Protein AF-A0A537F2Y2-F1 (afdb_monomer_lite)

Radius of gyration: 19.53 Å; chains: 1; bounding box: 29×45×63 Å

pLDDT: mean 72.34, std 11.78, range [45.62, 87.88]

Secondary structure (DSSP, 8-state):
----SSSS------GGGG-HHHHHHHHHHHHHHHHHHHHT-SS-TTTS--HHHHHHS--S-S----HHHHHHHHH--SSHHHHHHHHHHHHHH--

Foldseek 3Di:
DDPDPPPPPPVPVVVVVVQPLVVVLVVLVVLLVVLCVVQVHSAFSQVRDDPVCVVLAVDPDPDPDDPNNVVSVVNDDRGPVRSVVVSVCSVVPSD

Sequence (95 aa):
MPENIQASVEKKSNPHLTSPTFVFSLILICVYVVIGFLVGDFISPLSTPSSVLQFLAQCDGPLPIYPWTLVTSIFLHASIIHIASNILFLLLLGT

Structure (mmCIF, N/CA/C/O backbone):
data_AF-A0A537F2Y2-F1
#
_entry.id   AF-A0A537F2Y2-F1
#
loop_
_atom_site.group_PDB
_atom_site.id
_atom_site.type_symbol
_atom_site.label_atom_id
_atom_site.label_alt_id
_atom_site.label_comp_id
_atom_site.label_asym_id
_atom_site.label_entity_id
_atom_site.label_seq_id
_atom_site.pdbx_PDB_ins_code
_atom_site.Cartn_x
_atom_site.Cartn_y
_atom_site.Cartn_z
_atom_site.occupancy
_atom_site.B_iso_or_equiv
_atom_site.auth_seq_id
_atom_site.auth_comp_id
_atom_site.auth_asym_id
_atom_site.auth_atom_id
_atom_site.pdbx_PDB_model_num
ATOM 1 N N . MET A 1 1 ? -10.388 -35.586 42.976 1.00 46.94 1 MET A N 1
ATOM 2 C CA . MET A 1 1 ? -11.2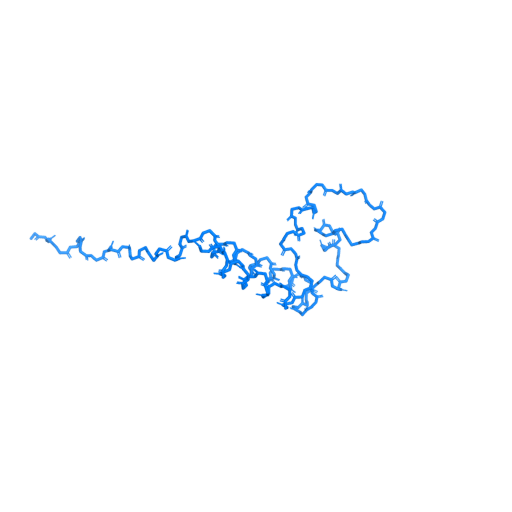11 -35.285 41.786 1.00 46.94 1 MET A CA 1
ATOM 3 C C . MET A 1 1 ? -10.969 -33.812 41.462 1.00 46.94 1 MET A C 1
ATOM 5 O O . MET A 1 1 ? -11.199 -33.012 42.357 1.00 46.94 1 MET A O 1
ATOM 9 N N . PRO A 1 2 ? -10.328 -33.447 40.336 1.00 45.62 2 PRO A N 1
ATOM 10 C CA . PRO A 1 2 ? -9.733 -32.120 40.179 1.00 45.62 2 PRO A CA 1
ATOM 11 C C . PRO A 1 2 ? -10.754 -31.116 39.632 1.00 45.62 2 PRO A C 1
ATOM 13 O O . PRO A 1 2 ? -10.993 -31.049 38.433 1.00 45.62 2 PRO A O 1
ATOM 16 N N . GLU A 1 3 ? -11.314 -30.298 40.515 1.00 53.34 3 GLU A N 1
ATOM 17 C CA . GLU A 1 3 ? -12.220 -29.185 40.183 1.00 53.34 3 GLU A CA 1
ATOM 18 C C . GLU A 1 3 ? -11.465 -27.876 39.853 1.00 53.34 3 GLU A C 1
ATOM 20 O O . GLU A 1 3 ? -12.029 -26.791 39.915 1.00 53.34 3 GLU A O 1
ATOM 25 N N . ASN A 1 4 ? -10.172 -27.943 39.502 1.00 53.41 4 ASN A N 1
ATOM 26 C CA . ASN A 1 4 ? -9.290 -26.763 39.439 1.00 53.41 4 ASN A CA 1
ATOM 27 C C . ASN A 1 4 ? -8.602 -26.522 38.075 1.00 53.41 4 ASN A C 1
ATOM 29 O O . ASN A 1 4 ? -7.565 -25.873 38.006 1.00 53.41 4 ASN A O 1
ATOM 33 N N . ILE A 1 5 ? -9.137 -27.041 36.965 1.00 51.38 5 ILE A N 1
ATOM 34 C CA . ILE A 1 5 ? -8.601 -26.738 35.615 1.00 51.38 5 ILE A CA 1
ATOM 35 C C . ILE A 1 5 ? -9.704 -26.217 34.686 1.00 51.38 5 ILE A C 1
ATOM 37 O O . ILE A 1 5 ? -9.755 -26.534 33.504 1.00 51.38 5 ILE A O 1
ATOM 41 N N . GLN A 1 6 ? -10.632 -25.420 35.216 1.00 48.06 6 GLN A N 1
ATOM 42 C CA . GLN A 1 6 ? -11.599 -24.687 34.385 1.00 48.06 6 GLN A CA 1
ATOM 43 C C . GLN A 1 6 ? -11.580 -23.170 34.615 1.00 48.06 6 GLN A C 1
ATOM 45 O O . GLN A 1 6 ? -12.304 -22.448 33.941 1.00 48.06 6 GLN A O 1
ATOM 50 N N . ALA A 1 7 ? -10.707 -22.666 35.496 1.00 46.59 7 ALA A N 1
ATOM 51 C CA . ALA A 1 7 ? -10.686 -21.258 35.901 1.00 46.59 7 ALA A CA 1
ATOM 52 C C . ALA A 1 7 ? -9.575 -20.394 35.263 1.00 46.59 7 ALA A C 1
ATOM 54 O O . ALA A 1 7 ? -9.446 -19.234 35.629 1.00 46.59 7 ALA A O 1
ATOM 55 N N . SER A 1 8 ? -8.753 -20.906 34.336 1.00 46.59 8 SER A N 1
ATOM 56 C CA . SER A 1 8 ? -7.593 -20.135 33.833 1.00 46.59 8 SER A CA 1
ATOM 57 C C . SER A 1 8 ? -7.347 -20.246 32.328 1.00 46.59 8 SER A C 1
ATOM 59 O O . SER A 1 8 ? -6.216 -20.280 31.855 1.00 46.59 8 SER A O 1
ATOM 61 N N . VAL A 1 9 ? -8.421 -20.285 31.544 1.00 51.06 9 VAL A N 1
ATOM 62 C CA . VAL A 1 9 ? -8.375 -19.747 30.178 1.00 51.06 9 VAL A CA 1
ATOM 63 C C . VAL A 1 9 ? -9.607 -18.874 29.997 1.00 51.06 9 VAL A C 1
ATOM 65 O O . VAL A 1 9 ? -10.407 -19.051 29.082 1.00 51.06 9 VAL A O 1
ATOM 68 N N . GLU A 1 10 ? -9.778 -17.899 30.890 1.00 46.12 10 GLU A N 1
ATOM 69 C CA . GLU A 1 10 ? -10.441 -16.675 30.469 1.00 46.12 10 GLU A CA 1
ATOM 70 C C . GLU A 1 10 ? -9.542 -16.111 29.367 1.00 46.12 10 GLU A C 1
ATOM 72 O O . GLU A 1 10 ? -8.506 -15.492 29.622 1.00 46.12 10 GLU A O 1
ATOM 77 N N . LYS A 1 11 ? -9.869 -16.430 28.109 1.00 53.59 11 LYS A N 1
ATOM 78 C CA . LYS A 1 11 ? -9.364 -15.683 26.965 1.00 53.59 11 LYS A CA 1
ATOM 79 C C . LYS A 1 11 ? -9.802 -14.258 27.259 1.00 53.59 11 LYS A C 1
ATOM 81 O O . LYS A 1 11 ? -10.949 -13.908 27.005 1.00 53.59 11 LYS A O 1
ATOM 86 N N . LYS A 1 12 ? -8.900 -13.462 27.831 1.00 47.50 12 LYS A N 1
ATOM 87 C CA . LYS A 1 12 ? -9.019 -12.015 27.920 1.00 47.50 12 LYS A CA 1
ATOM 88 C C . LYS A 1 12 ? -9.057 -11.524 26.479 1.00 47.50 12 LYS A C 1
ATOM 90 O O . LYS A 1 12 ? -8.034 -11.185 25.887 1.00 47.50 12 LYS A O 1
ATOM 95 N N . SER A 1 13 ? -10.227 -11.625 25.856 1.00 56.25 13 SER A N 1
ATOM 96 C CA . SER A 1 13 ? -10.494 -11.127 24.524 1.00 56.25 13 SER A CA 1
ATOM 97 C C . SER A 1 13 ? -10.493 -9.625 24.683 1.00 56.25 13 SER A C 1
ATOM 99 O O . SER A 1 13 ? -11.507 -9.031 25.032 1.00 56.25 13 SER A O 1
ATOM 101 N N . ASN A 1 14 ? -9.310 -9.027 24.556 1.00 56.47 14 ASN A N 1
ATOM 102 C CA . ASN A 1 14 ? -9.166 -7.585 24.584 1.00 56.47 14 ASN A CA 1
ATOM 103 C C . ASN A 1 14 ? -10.090 -7.048 23.478 1.00 56.47 14 ASN A C 1
ATOM 105 O O . ASN A 1 14 ? -9.821 -7.326 22.308 1.00 56.47 14 ASN A O 1
ATOM 109 N N . PRO A 1 15 ? -11.172 -6.317 23.799 1.00 56.66 15 PRO A N 1
ATOM 110 C CA . PRO A 1 15 ? -12.129 -5.864 22.788 1.00 56.66 15 PRO A CA 1
ATOM 111 C C . PRO A 1 15 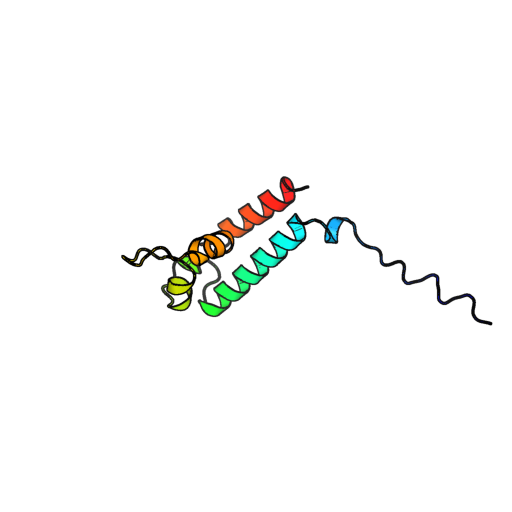? -11.446 -4.987 21.726 1.00 56.66 15 PRO A C 1
ATOM 113 O O . PRO A 1 15 ? -11.820 -5.023 20.558 1.00 56.66 15 PRO A O 1
ATOM 116 N N . HIS A 1 16 ? -10.343 -4.327 22.097 1.00 53.34 16 HIS A N 1
ATOM 117 C CA . HIS A 1 16 ? -9.462 -3.580 21.197 1.00 53.34 16 HIS A CA 1
ATOM 118 C C . HIS A 1 16 ? -8.738 -4.421 20.130 1.00 53.34 16 HIS A C 1
ATOM 120 O O . HIS A 1 16 ? -8.460 -3.903 19.053 1.00 53.34 16 HIS A O 1
ATOM 126 N N . LEU A 1 17 ? -8.446 -5.705 20.386 1.00 53.47 17 LEU A N 1
ATOM 127 C CA . LEU A 1 17 ? -7.809 -6.595 19.399 1.00 53.47 17 LEU A CA 1
ATOM 128 C C . LEU A 1 17 ? -8.779 -7.053 18.297 1.00 53.47 17 LEU A C 1
ATOM 130 O O . LEU A 1 17 ? -8.342 -7.633 17.307 1.00 53.47 17 LEU A O 1
ATOM 134 N N . THR A 1 18 ? -10.076 -6.787 18.462 1.00 62.25 18 THR A N 1
ATOM 135 C CA . THR A 1 18 ? -11.130 -7.142 17.497 1.00 62.25 18 THR A CA 1
ATOM 136 C C . THR A 1 18 ? -11.638 -5.920 16.731 1.00 62.25 18 THR A C 1
ATOM 138 O O . THR A 1 18 ? -12.617 -6.025 15.998 1.00 62.25 18 THR A O 1
ATOM 141 N N . SER A 1 19 ? -11.001 -4.754 16.900 1.00 69.50 19 SER A N 1
ATOM 142 C CA . SER A 1 19 ? -11.392 -3.564 16.153 1.00 69.50 19 SER A CA 1
ATOM 143 C C . SER A 1 19 ? -10.987 -3.721 14.682 1.00 69.50 19 SER A C 1
ATOM 145 O O . SER A 1 19 ? -9.801 -3.955 14.413 1.00 69.50 19 SER A O 1
ATOM 147 N N . PRO A 1 20 ? -11.912 -3.561 13.718 1.00 77.50 20 PRO A N 1
ATOM 148 C CA . PRO A 1 20 ? -11.604 -3.634 12.290 1.00 77.50 20 PRO A CA 1
ATOM 149 C C . PRO A 1 20 ? -10.431 -2.726 11.897 1.00 77.50 20 PRO A C 1
ATOM 151 O O . PRO A 1 20 ? -9.574 -3.111 11.106 1.00 77.50 20 PRO A O 1
ATOM 154 N N . THR A 1 21 ? -10.330 -1.553 12.519 1.00 81.31 21 THR A N 1
ATOM 155 C CA . THR A 1 21 ? -9.251 -0.579 12.312 1.00 81.31 21 THR A CA 1
ATOM 156 C C . THR A 1 21 ? -7.883 -1.060 12.761 1.00 81.31 21 THR A C 1
ATOM 158 O O . THR A 1 21 ? -6.888 -0.767 12.096 1.00 81.31 21 THR A O 1
ATOM 161 N N . PHE A 1 22 ? -7.809 -1.834 13.843 1.00 79.06 22 PHE A N 1
ATOM 162 C CA . PHE A 1 22 ? -6.551 -2.426 14.290 1.00 79.06 22 PHE A CA 1
ATOM 163 C C . PHE A 1 22 ? -6.067 -3.487 13.295 1.00 79.06 22 PHE A C 1
ATOM 165 O O . PHE A 1 22 ? -4.892 -3.513 12.933 1.00 79.06 22 PHE A O 1
ATOM 172 N N . VAL A 1 23 ? -6.992 -4.307 12.785 1.00 82.38 23 VAL A N 1
ATOM 173 C CA . VAL A 1 23 ? -6.697 -5.323 11.765 1.00 82.38 23 VAL A CA 1
ATOM 174 C C . VAL A 1 23 ? -6.218 -4.669 10.467 1.00 82.38 23 VAL A C 1
ATOM 176 O O . VAL A 1 23 ? -5.174 -5.052 9.944 1.00 82.38 23 VAL A O 1
ATOM 179 N N . PHE A 1 24 ? -6.917 -3.641 9.978 1.00 82.19 24 PHE A N 1
ATOM 180 C CA . PHE A 1 24 ? -6.491 -2.898 8.787 1.00 82.19 24 PHE A CA 1
ATOM 181 C C . PHE A 1 24 ? -5.128 -2.224 8.970 1.00 82.19 24 PHE A C 1
ATOM 183 O O . PHE A 1 24 ? -4.290 -2.304 8.075 1.00 82.19 24 PHE A O 1
ATOM 190 N N . SER A 1 25 ? -4.869 -1.627 10.136 1.00 82.56 25 SER A N 1
ATOM 191 C CA . SER A 1 25 ? -3.567 -1.025 10.453 1.00 82.56 25 SER A CA 1
ATOM 192 C C . SER A 1 25 ? -2.438 -2.055 10.422 1.00 82.56 25 SER A C 1
ATOM 194 O O . SER A 1 25 ? -1.380 -1.796 9.853 1.00 82.56 25 SER A O 1
ATOM 196 N N . LEU A 1 26 ? -2.667 -3.250 10.975 1.00 85.56 26 LEU A N 1
ATOM 197 C CA . LEU A 1 26 ? -1.688 -4.335 10.939 1.00 85.56 26 LEU A CA 1
ATOM 198 C C . LEU A 1 26 ? -1.408 -4.793 9.501 1.00 85.56 26 LEU A C 1
ATOM 200 O O . LEU A 1 26 ? -0.249 -4.951 9.124 1.00 85.56 26 LEU A O 1
ATOM 204 N N . ILE A 1 27 ? -2.456 -4.955 8.687 1.00 85.88 27 ILE A N 1
ATOM 205 C CA . ILE A 1 27 ? -2.328 -5.326 7.271 1.00 85.88 27 ILE A CA 1
ATOM 206 C C . ILE A 1 27 ? -1.510 -4.275 6.512 1.00 85.88 27 ILE A C 1
ATOM 208 O O . ILE A 1 27 ? -0.588 -4.637 5.784 1.00 85.88 27 ILE A O 1
ATOM 212 N N . LEU A 1 28 ? -1.798 -2.986 6.716 1.00 84.44 28 LEU A N 1
ATOM 213 C CA . LEU A 1 28 ? -1.062 -1.877 6.104 1.00 84.44 28 LEU A CA 1
ATOM 214 C C . LEU A 1 28 ? 0.434 -1.935 6.444 1.00 84.44 28 LEU A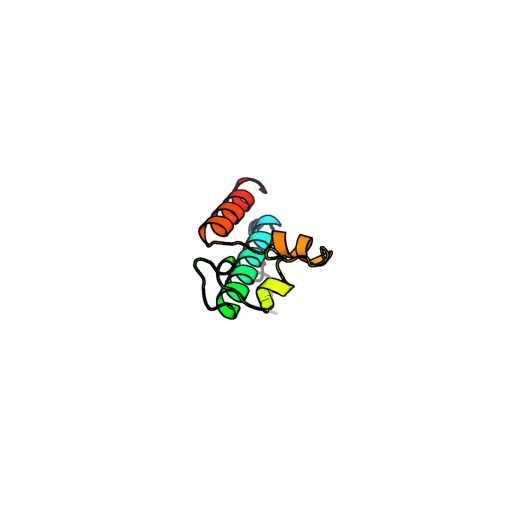 C 1
ATOM 216 O O . LEU A 1 28 ? 1.268 -1.845 5.544 1.00 84.44 28 LEU A O 1
ATOM 220 N N . ILE A 1 29 ? 0.780 -2.154 7.718 1.00 85.31 29 ILE A N 1
ATOM 221 C CA . ILE A 1 29 ? 2.177 -2.294 8.157 1.00 85.31 29 ILE A CA 1
ATOM 222 C C . ILE A 1 29 ? 2.838 -3.497 7.479 1.00 85.31 29 ILE A C 1
ATOM 224 O O . ILE A 1 29 ? 3.941 -3.370 6.948 1.00 85.31 29 ILE A O 1
ATOM 228 N N . CYS A 1 30 ? 2.178 -4.658 7.463 1.00 87.88 30 CYS A N 1
ATOM 229 C CA . CYS A 1 30 ? 2.720 -5.858 6.828 1.00 87.88 30 CYS A CA 1
ATOM 230 C C . CYS A 1 30 ? 2.993 -5.641 5.336 1.00 87.88 30 CYS A C 1
ATOM 232 O O . CYS A 1 30 ? 4.081 -5.970 4.865 1.00 87.88 30 CYS A O 1
ATOM 234 N N . VAL A 1 31 ? 2.044 -5.051 4.603 1.00 85.62 31 VAL A N 1
ATOM 235 C CA . VAL A 1 31 ? 2.221 -4.740 3.178 1.00 85.62 31 VAL A CA 1
ATOM 236 C C . VAL A 1 31 ? 3.394 -3.781 2.981 1.00 85.62 31 VAL A C 1
ATOM 238 O O . VAL A 1 31 ? 4.239 -4.028 2.124 1.00 85.62 31 VAL A O 1
ATOM 241 N N . TYR A 1 32 ? 3.510 -2.739 3.805 1.00 83.94 32 TYR A N 1
ATOM 242 C CA . TYR A 1 32 ? 4.612 -1.783 3.714 1.00 83.94 32 TYR A CA 1
ATOM 243 C C . TYR A 1 32 ? 5.982 -2.427 3.924 1.00 83.94 32 TYR A C 1
ATOM 245 O O . TYR A 1 32 ? 6.905 -2.176 3.155 1.00 83.94 32 TYR A O 1
ATOM 253 N N . VAL A 1 33 ? 6.112 -3.289 4.935 1.00 85.88 33 VAL A N 1
ATOM 254 C CA . VAL A 1 33 ? 7.369 -3.993 5.224 1.00 85.88 33 VAL A CA 1
ATOM 255 C C . VAL A 1 33 ? 7.746 -4.933 4.081 1.00 85.88 33 VAL A C 1
ATOM 257 O O . VAL A 1 33 ? 8.906 -4.959 3.677 1.00 85.88 33 VAL A O 1
ATOM 260 N N . VAL A 1 34 ? 6.780 -5.673 3.530 1.00 86.50 34 VAL A N 1
ATOM 261 C CA . VAL A 1 34 ? 7.014 -6.572 2.390 1.00 86.50 34 VAL A CA 1
ATOM 262 C C . VAL A 1 34 ? 7.474 -5.777 1.171 1.00 86.50 34 VAL A C 1
ATOM 264 O O . VAL A 1 34 ? 8.492 -6.114 0.575 1.00 86.50 34 VAL A O 1
ATOM 267 N N . ILE A 1 35 ? 6.782 -4.690 0.825 1.00 83.12 35 ILE A N 1
ATOM 268 C CA . ILE A 1 35 ? 7.155 -3.851 -0.318 1.00 83.12 35 ILE A CA 1
ATOM 269 C C . ILE A 1 35 ? 8.520 -3.190 -0.100 1.00 83.12 35 ILE A C 1
ATOM 271 O O . ILE A 1 35 ? 9.357 -3.242 -0.997 1.00 83.12 35 ILE A O 1
ATOM 275 N N . GLY A 1 36 ? 8.790 -2.647 1.089 1.00 83.25 36 GLY A N 1
ATOM 276 C CA . GLY A 1 36 ? 10.096 -2.076 1.424 1.00 83.25 36 GLY A CA 1
ATOM 277 C C . GLY A 1 36 ? 11.232 -3.097 1.316 1.00 83.25 36 GLY A C 1
ATOM 278 O O . GLY A 1 36 ? 12.297 -2.776 0.797 1.00 83.25 36 GLY A O 1
ATOM 279 N N . PHE A 1 37 ? 10.989 -4.355 1.702 1.00 85.44 37 PHE A N 1
ATOM 280 C CA . PHE A 1 37 ? 11.956 -5.441 1.530 1.00 85.44 37 PHE A CA 1
ATOM 281 C C . PHE A 1 37 ? 12.171 -5.820 0.058 1.00 85.44 37 PHE A C 1
ATOM 283 O O . PHE A 1 37 ? 13.309 -6.024 -0.354 1.00 85.44 37 PHE A O 1
ATOM 290 N N . LEU A 1 38 ? 11.102 -5.897 -0.745 1.00 83.12 38 LEU A N 1
ATOM 291 C CA . LEU A 1 38 ? 11.200 -6.221 -2.175 1.00 83.12 38 LEU A CA 1
ATOM 292 C C . LEU A 1 38 ? 11.917 -5.130 -2.977 1.00 83.12 38 LEU A C 1
ATOM 294 O O . LEU A 1 38 ? 12.618 -5.437 -3.938 1.00 83.12 38 LEU A O 1
ATOM 298 N N . VAL A 1 39 ? 11.717 -3.868 -2.602 1.00 80.25 39 VAL A N 1
ATOM 299 C CA . VAL A 1 39 ? 12.315 -2.709 -3.273 1.00 80.25 39 VAL A CA 1
ATOM 300 C C . VAL A 1 39 ? 13.722 -2.406 -2.753 1.00 80.25 39 VAL A C 1
ATOM 302 O O . VAL A 1 39 ? 14.551 -1.887 -3.496 1.00 80.25 39 VAL A O 1
ATOM 305 N N . GLY A 1 40 ? 14.002 -2.732 -1.490 1.00 81.50 40 GLY A N 1
ATOM 306 C CA . GLY A 1 40 ? 15.242 -2.361 -0.809 1.00 81.50 40 GLY A CA 1
ATOM 307 C C . GLY A 1 40 ? 15.256 -0.921 -0.282 1.00 81.50 40 GLY A C 1
ATOM 308 O O . GLY A 1 40 ? 16.300 -0.459 0.171 1.00 81.50 40 GLY A O 1
ATOM 309 N N . ASP A 1 41 ? 14.117 -0.221 -0.312 1.00 79.69 41 ASP A N 1
ATOM 310 C CA . ASP A 1 41 ? 13.955 1.126 0.240 1.00 79.69 41 ASP A CA 1
ATOM 311 C C . ASP A 1 41 ? 12.685 1.210 1.098 1.00 79.69 41 ASP A C 1
ATOM 313 O O . ASP A 1 41 ? 11.569 0.990 0.628 1.00 79.69 41 ASP A O 1
ATOM 317 N N . PHE A 1 42 ? 12.866 1.547 2.375 1.00 78.38 42 PHE A N 1
ATOM 318 C CA . PHE A 1 42 ? 11.792 1.724 3.354 1.00 78.38 42 PHE A CA 1
ATOM 319 C C . PHE A 1 42 ? 11.402 3.188 3.565 1.00 78.38 42 PHE A C 1
ATOM 321 O O . PHE A 1 42 ? 10.489 3.459 4.342 1.00 78.38 42 PHE A O 1
ATOM 328 N N . ILE A 1 43 ? 12.097 4.139 2.943 1.00 76.12 43 ILE A N 1
ATOM 329 C CA . ILE A 1 43 ? 11.795 5.566 3.054 1.00 76.12 43 ILE A CA 1
ATOM 330 C C . ILE A 1 43 ? 10.873 5.981 1.916 1.00 76.12 4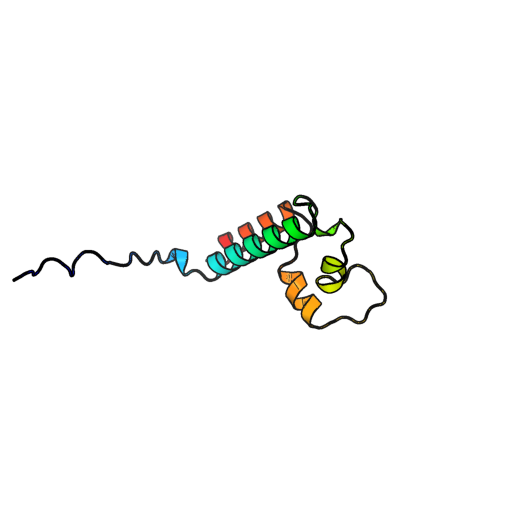3 ILE A C 1
ATOM 332 O O . ILE A 1 43 ? 9.860 6.634 2.170 1.00 76.12 43 ILE A O 1
ATOM 336 N N . SER A 1 44 ? 11.214 5.590 0.684 1.00 74.56 44 SER A N 1
ATOM 337 C CA . SER A 1 44 ? 10.440 5.899 -0.522 1.00 74.56 44 SER A CA 1
ATOM 338 C C . SER A 1 44 ? 10.329 4.690 -1.462 1.00 74.56 44 SER A C 1
ATOM 340 O O . SER A 1 44 ? 10.804 4.741 -2.601 1.00 74.56 44 SER A O 1
ATOM 342 N N . PRO A 1 45 ? 9.652 3.605 -1.034 1.00 72.62 45 PRO A N 1
ATOM 343 C CA . PRO A 1 45 ? 9.543 2.380 -1.827 1.00 72.62 45 PRO A CA 1
ATOM 344 C C . PRO A 1 45 ? 8.950 2.622 -3.221 1.00 72.62 45 PRO A C 1
ATOM 346 O O . PRO A 1 45 ? 9.295 1.921 -4.164 1.00 72.62 45 PRO A O 1
ATOM 349 N N . LEU A 1 46 ? 8.084 3.631 -3.369 1.00 73.12 46 LEU A N 1
ATOM 350 C CA . LEU A 1 46 ? 7.402 3.941 -4.628 1.00 73.12 46 LEU A CA 1
ATOM 351 C C . LEU A 1 46 ? 8.208 4.808 -5.601 1.00 73.12 46 LEU A C 1
ATOM 353 O O . LEU A 1 46 ? 7.879 4.857 -6.782 1.00 73.12 46 LEU A O 1
ATOM 357 N N . SER A 1 47 ? 9.285 5.435 -5.127 1.00 72.19 47 SER A N 1
ATOM 358 C CA . SER A 1 47 ? 10.193 6.234 -5.959 1.00 72.19 47 SER A CA 1
ATOM 359 C C . SER A 1 47 ? 11.263 5.385 -6.644 1.00 72.19 47 SER A C 1
ATOM 361 O O . SER A 1 47 ? 11.912 5.844 -7.583 1.00 72.19 47 SER A O 1
ATOM 363 N N . THR A 1 48 ? 11.461 4.151 -6.179 1.00 72.56 48 THR A N 1
ATOM 364 C CA . THR A 1 48 ? 12.458 3.243 -6.740 1.00 72.56 48 THR A CA 1
ATOM 365 C 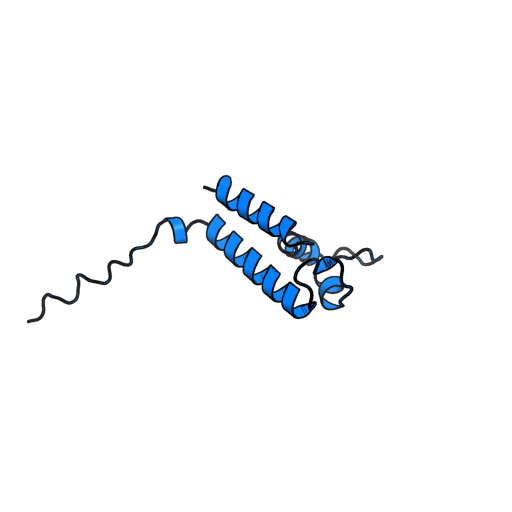C . THR A 1 48 ? 11.825 2.418 -7.865 1.00 72.56 48 THR A C 1
ATOM 367 O O . THR A 1 48 ? 10.874 1.667 -7.620 1.00 72.56 48 THR A O 1
ATOM 370 N N . PRO A 1 49 ? 12.330 2.515 -9.108 1.00 69.38 49 PRO A N 1
ATOM 371 C CA . PRO A 1 49 ? 11.763 1.789 -10.234 1.00 69.38 49 PRO A CA 1
ATOM 372 C C . PRO A 1 49 ? 12.018 0.287 -10.070 1.00 69.38 49 PRO A C 1
ATOM 374 O O . PRO A 1 49 ? 13.131 -0.194 -10.269 1.00 69.38 49 PRO A O 1
ATOM 377 N N . SER A 1 50 ? 10.975 -0.468 -9.726 1.00 76.75 50 SER A N 1
ATOM 378 C CA . SER A 1 50 ? 11.012 -1.932 -9.698 1.00 76.75 50 SER A CA 1
ATOM 379 C C . SER A 1 50 ? 9.882 -2.519 -10.541 1.00 76.75 50 SER A C 1
ATOM 381 O O . SER A 1 50 ? 8.767 -1.994 -10.574 1.00 76.75 50 SER A O 1
ATOM 383 N N . SER A 1 51 ? 10.154 -3.630 -11.229 1.00 77.69 51 SER A N 1
ATOM 384 C CA . SER A 1 51 ? 9.156 -4.312 -12.068 1.00 77.69 51 SER A CA 1
ATOM 385 C C . SER A 1 51 ? 7.958 -4.804 -11.255 1.00 77.69 51 SER A C 1
ATOM 387 O O . SER A 1 51 ? 6.835 -4.817 -11.749 1.00 77.69 51 SER A O 1
ATOM 389 N N . VAL A 1 52 ? 8.189 -5.162 -9.989 1.00 77.31 52 VAL A N 1
ATOM 390 C CA . VAL A 1 52 ? 7.126 -5.544 -9.053 1.00 77.31 52 VAL A CA 1
ATOM 391 C C . VAL A 1 52 ? 6.210 -4.355 -8.776 1.00 77.31 52 VAL A C 1
ATOM 393 O O . VAL A 1 52 ? 4.991 -4.505 -8.830 1.00 77.31 52 VAL A O 1
ATOM 396 N N . LEU A 1 53 ? 6.767 -3.159 -8.555 1.00 75.81 53 LEU A N 1
ATOM 397 C CA . LEU A 1 53 ? 5.951 -1.961 -8.383 1.00 75.81 53 LEU A CA 1
ATOM 398 C C . LEU A 1 53 ? 5.188 -1.574 -9.631 1.00 75.81 53 LEU A C 1
ATOM 400 O O . LEU A 1 53 ? 4.055 -1.159 -9.496 1.00 75.81 53 LEU A O 1
ATOM 404 N N . GLN A 1 54 ? 5.762 -1.714 -10.822 1.00 75.94 54 GLN A N 1
ATOM 405 C CA . GLN A 1 54 ? 5.042 -1.395 -12.060 1.00 75.94 54 GLN A CA 1
ATOM 406 C C . GLN A 1 54 ? 3.862 -2.347 -12.318 1.00 75.94 54 GLN A C 1
ATOM 408 O O . GLN A 1 54 ? 2.924 -1.992 -13.026 1.00 75.94 54 GLN A O 1
ATOM 413 N N . PHE A 1 55 ? 3.897 -3.556 -11.748 1.00 77.19 55 PHE A N 1
ATOM 414 C CA . PHE A 1 55 ? 2.784 -4.504 -11.805 1.00 77.19 55 PHE A CA 1
ATOM 415 C C . PHE A 1 55 ? 1.719 -4.230 -10.732 1.00 77.19 55 PHE A C 1
ATOM 417 O O . PHE A 1 55 ? 0.519 -4.361 -10.989 1.00 77.19 55 PHE A O 1
ATOM 424 N N . LEU A 1 56 ? 2.157 -3.865 -9.522 1.00 76.38 56 LEU A N 1
ATOM 425 C CA . LEU A 1 56 ? 1.278 -3.592 -8.382 1.00 76.38 56 LEU A CA 1
ATOM 426 C C . LEU A 1 56 ? 0.690 -2.178 -8.419 1.00 76.38 56 LEU A C 1
ATOM 428 O O . LEU A 1 56 ? -0.428 -1.976 -7.963 1.00 76.38 56 LEU A O 1
ATOM 432 N N . ALA A 1 57 ? 1.427 -1.208 -8.937 1.00 73.38 57 ALA A N 1
ATOM 433 C CA . ALA A 1 57 ? 1.070 0.194 -9.038 1.00 73.38 57 ALA A CA 1
ATOM 434 C C . ALA A 1 57 ? 1.146 0.614 -10.501 1.00 73.38 57 ALA A C 1
ATOM 436 O O . ALA A 1 57 ? 2.102 0.304 -11.211 1.00 73.38 57 ALA A O 1
ATOM 437 N N . GLN A 1 58 ? 0.163 1.383 -10.947 1.00 70.56 58 GLN A N 1
ATOM 438 C CA . GLN A 1 58 ? 0.256 2.015 -12.249 1.00 70.56 58 GLN A CA 1
ATOM 439 C C . GLN A 1 58 ? 1.200 3.216 -12.150 1.00 70.56 58 GLN A C 1
ATOM 441 O O . GLN A 1 58 ? 0.791 4.315 -11.794 1.00 70.56 58 GLN A O 1
ATOM 446 N N . CYS A 1 59 ? 2.481 2.979 -12.423 1.00 64.94 59 CYS A N 1
ATOM 447 C CA . CYS A 1 59 ? 3.510 4.012 -12.459 1.00 64.94 59 CYS A CA 1
ATOM 448 C C . CYS A 1 59 ? 3.576 4.584 -13.887 1.00 64.94 59 CYS A C 1
ATOM 450 O O . CYS A 1 59 ? 4.233 4.003 -14.746 1.00 64.94 59 CYS A O 1
ATOM 452 N N . ASP A 1 60 ? 2.813 5.650 -14.151 1.00 60.62 60 ASP A N 1
ATOM 453 C CA . ASP A 1 60 ? 2.923 6.557 -15.313 1.00 60.62 60 ASP A CA 1
ATOM 454 C C . ASP A 1 60 ? 3.253 5.922 -16.685 1.00 60.62 60 ASP A C 1
ATOM 456 O O . ASP A 1 60 ? 4.103 6.405 -17.434 1.00 60.62 60 ASP A O 1
ATOM 460 N N . GLY A 1 61 ? 2.568 4.835 -17.048 1.00 61.31 61 GLY A N 1
ATOM 461 C CA . GLY A 1 61 ? 2.708 4.184 -18.355 1.00 61.31 61 GLY A CA 1
ATOM 462 C C . GLY A 1 61 ? 1.436 4.284 -19.207 1.00 61.31 61 GLY A C 1
ATOM 463 O O . GLY A 1 61 ? 0.343 4.381 -18.647 1.00 61.31 61 GLY A O 1
ATOM 464 N N . PRO A 1 62 ? 1.524 4.147 -20.549 1.00 64.31 62 PRO A N 1
ATOM 465 C CA . PRO A 1 62 ? 0.367 4.065 -21.458 1.00 64.31 62 PRO A CA 1
ATOM 466 C C . PRO A 1 62 ? -0.428 2.750 -21.301 1.00 64.31 62 PRO A C 1
ATOM 468 O O . PRO A 1 62 ? -1.162 2.339 -22.199 1.00 64.31 62 PRO A O 1
ATOM 471 N N . LEU A 1 63 ? -0.230 2.047 -20.186 1.00 65.06 63 LEU A N 1
ATOM 472 C CA . LEU A 1 63 ? -0.807 0.747 -19.915 1.00 65.06 63 LEU A CA 1
ATOM 473 C C . LEU A 1 63 ? -2.288 0.895 -19.541 1.00 65.06 63 LEU A C 1
ATOM 475 O O . LEU A 1 63 ? -2.665 1.856 -18.862 1.00 65.06 63 LEU A O 1
ATOM 479 N N . PRO A 1 64 ? -3.137 -0.054 -19.967 1.00 69.44 64 PRO A N 1
ATOM 480 C CA . PRO A 1 64 ? -4.533 -0.076 -19.563 1.00 69.44 64 PRO A CA 1
ATOM 481 C C . PRO A 1 64 ? -4.642 -0.175 -18.038 1.00 69.44 64 PRO A C 1
ATOM 483 O O . PRO A 1 64 ? -3.876 -0.897 -17.399 1.00 69.44 64 PRO A O 1
ATOM 486 N N . ILE A 1 65 ? -5.607 0.550 -17.465 1.00 73.25 65 ILE A N 1
ATOM 487 C CA . ILE A 1 65 ? -5.895 0.485 -16.030 1.00 73.25 65 ILE A CA 1
ATOM 488 C C . ILE A 1 65 ? -6.375 -0.924 -15.711 1.00 73.25 65 ILE A C 1
ATOM 490 O O . ILE A 1 65 ? -7.453 -1.347 -16.135 1.00 73.25 65 ILE A O 1
ATOM 494 N N . TYR A 1 66 ? -5.562 -1.653 -14.960 1.00 79.81 66 TYR A N 1
ATOM 495 C CA . TYR A 1 66 ? -5.918 -2.983 -14.513 1.00 79.81 66 TYR A CA 1
ATOM 496 C C . TYR A 1 66 ? -6.772 -2.904 -13.241 1.00 79.81 66 TYR A C 1
ATOM 498 O O . TYR A 1 66 ? -6.414 -2.182 -12.317 1.00 79.81 66 TYR A O 1
ATOM 506 N N . PRO A 1 67 ? -7.871 -3.668 -13.111 1.00 81.00 67 PRO A N 1
ATOM 507 C CA . PRO A 1 67 ? -8.771 -3.536 -11.961 1.00 81.00 67 PRO A CA 1
ATOM 508 C C . PRO A 1 67 ? -8.095 -3.741 -10.599 1.00 81.00 67 PRO A C 1
ATOM 510 O O . PRO A 1 67 ? -8.489 -3.129 -9.609 1.00 81.00 67 PRO A O 1
ATOM 513 N N . TRP A 1 68 ? -7.059 -4.582 -10.538 1.00 81.25 68 TRP A N 1
ATOM 514 C CA . TRP A 1 68 ? -6.334 -4.841 -9.297 1.00 81.25 68 TRP A CA 1
ATOM 515 C C . TRP A 1 68 ? -5.467 -3.662 -8.847 1.00 81.25 68 TRP A C 1
ATOM 517 O O . TRP A 1 68 ? -5.224 -3.560 -7.648 1.00 81.25 68 TRP A O 1
ATOM 527 N N . THR A 1 69 ? -5.050 -2.757 -9.747 1.00 78.38 69 THR A N 1
ATOM 528 C CA . THR A 1 69 ? -4.214 -1.600 -9.375 1.00 78.38 69 THR A CA 1
ATOM 529 C C . THR A 1 69 ? -4.974 -0.593 -8.515 1.00 78.38 69 THR A C 1
ATOM 531 O O . THR A 1 69 ? -4.368 0.078 -7.687 1.00 78.38 69 THR A O 1
ATOM 534 N N . LEU A 1 70 ? -6.306 -0.545 -8.641 1.00 75.94 70 LEU A N 1
ATOM 535 C CA . LEU A 1 70 ? -7.185 0.233 -7.760 1.00 75.94 70 LEU A CA 1
ATOM 536 C C . LEU A 1 70 ? -7.234 -0.336 -6.341 1.00 75.94 70 LEU A C 1
ATOM 538 O O . LEU A 1 70 ? -7.341 0.403 -5.367 1.00 75.94 70 LEU A O 1
ATOM 542 N N . VAL A 1 71 ? -7.179 -1.663 -6.214 1.00 78.00 71 VAL A N 1
ATOM 543 C CA . VAL A 1 71 ? -7.206 -2.329 -4.909 1.00 78.00 71 VAL A CA 1
ATOM 544 C C . VAL A 1 71 ? -5.846 -2.191 -4.238 1.00 78.00 71 VAL A C 1
ATOM 546 O O . VAL A 1 71 ? -5.764 -1.816 -3.073 1.00 78.00 71 VAL A O 1
ATOM 549 N N . THR A 1 72 ? -4.763 -2.447 -4.970 1.00 78.44 72 THR A N 1
ATOM 550 C CA . THR A 1 72 ? -3.399 -2.336 -4.443 1.00 78.44 72 THR A CA 1
ATOM 551 C C . THR A 1 72 ? -3.023 -0.894 -4.112 1.00 78.44 72 THR A C 1
ATOM 553 O O . THR A 1 72 ? -2.314 -0.691 -3.129 1.00 78.44 72 THR A O 1
ATOM 556 N N . SER A 1 73 ? -3.538 0.117 -4.828 1.00 75.19 73 SER A N 1
ATOM 557 C CA . SER A 1 73 ? -3.277 1.531 -4.510 1.00 75.19 73 SER A CA 1
ATOM 558 C C . SER A 1 73 ? -3.796 1.961 -3.137 1.00 75.19 73 SER A C 1
ATOM 560 O O . SER A 1 73 ? -3.285 2.921 -2.576 1.00 75.19 73 SER A O 1
ATOM 562 N N . ILE A 1 74 ? -4.778 1.251 -2.570 1.00 77.25 74 ILE A N 1
ATOM 563 C CA . ILE A 1 74 ? -5.267 1.504 -1.203 1.00 77.25 74 ILE A CA 1
ATOM 564 C C . ILE A 1 74 ? -4.195 1.134 -0.165 1.00 77.25 74 ILE A C 1
ATOM 566 O O . ILE A 1 74 ? -4.106 1.746 0.897 1.00 77.25 74 ILE A O 1
ATOM 570 N N . PHE A 1 75 ? -3.371 0.129 -0.468 1.00 76.81 75 PHE A N 1
ATOM 571 C CA . PHE A 1 75 ? -2.379 -0.414 0.459 1.00 76.81 75 PHE A CA 1
ATOM 572 C C . PHE A 1 75 ? -0.960 0.099 0.190 1.00 76.81 75 PHE A C 1
ATOM 574 O O . PHE A 1 75 ? -0.145 0.167 1.112 1.00 76.81 75 PHE A O 1
ATOM 581 N N . LEU A 1 76 ? -0.646 0.478 -1.048 1.00 78.25 76 LEU A N 1
ATOM 582 C CA . LEU A 1 76 ? 0.664 1.001 -1.426 1.00 78.25 76 LEU A CA 1
ATOM 583 C C . LEU A 1 76 ? 0.827 2.449 -0.971 1.00 78.25 76 LEU A C 1
ATOM 585 O O . LEU A 1 76 ? 0.075 3.332 -1.369 1.00 78.25 76 LEU A O 1
ATOM 589 N N . HIS A 1 77 ? 1.859 2.702 -0.172 1.00 79.75 77 HIS A N 1
ATOM 590 C CA . HIS A 1 77 ? 2.163 4.035 0.331 1.00 79.75 77 HIS A CA 1
ATOM 591 C C . HIS A 1 77 ? 3.538 4.475 -0.157 1.00 79.75 77 HIS A C 1
ATOM 593 O O . HIS A 1 77 ? 4.523 3.758 0.002 1.00 79.75 77 HIS A O 1
ATOM 599 N N . ALA A 1 78 ? 3.594 5.675 -0.740 1.00 74.31 78 ALA A N 1
ATOM 600 C CA . ALA A 1 78 ? 4.818 6.232 -1.309 1.00 74.31 78 ALA A CA 1
ATOM 601 C C . ALA A 1 78 ? 5.912 6.526 -0.280 1.00 74.31 78 ALA A C 1
ATOM 603 O O . ALA A 1 78 ? 7.087 6.530 -0.630 1.00 74.31 78 ALA A O 1
ATOM 604 N N . SER A 1 79 ? 5.530 6.764 0.975 1.00 76.12 79 SER A N 1
ATOM 605 C CA . SER A 1 79 ? 6.460 7.111 2.041 1.00 76.12 79 SER A CA 1
ATOM 606 C C . SER A 1 79 ? 5.985 6.621 3.401 1.00 76.12 79 SER A C 1
ATOM 608 O O . SER A 1 79 ? 4.788 6.416 3.631 1.00 76.12 79 SER A O 1
ATOM 610 N N . ILE A 1 80 ? 6.938 6.509 4.329 1.00 77.25 80 ILE A N 1
ATOM 611 C CA . ILE A 1 80 ? 6.672 6.106 5.713 1.00 77.25 80 ILE A CA 1
ATOM 612 C C . ILE A 1 80 ? 5.742 7.088 6.439 1.00 77.25 80 ILE A C 1
ATOM 614 O O . ILE A 1 80 ? 4.906 6.687 7.243 1.00 77.25 80 ILE A O 1
ATOM 618 N N . ILE A 1 81 ? 5.843 8.381 6.114 1.00 78.44 81 ILE A N 1
ATOM 619 C CA . ILE A 1 81 ? 4.971 9.418 6.677 1.00 78.44 81 ILE A CA 1
ATOM 620 C C . ILE A 1 81 ? 3.541 9.218 6.171 1.00 78.44 81 ILE A C 1
ATOM 622 O O . ILE A 1 81 ? 2.599 9.316 6.952 1.00 78.44 81 ILE A O 1
ATOM 626 N N . HIS A 1 82 ? 3.376 8.876 4.889 1.00 79.50 82 HIS A N 1
ATOM 627 C CA . HIS A 1 82 ? 2.057 8.680 4.300 1.00 79.50 82 HIS A CA 1
ATOM 628 C C . HIS A 1 82 ? 1.307 7.519 4.968 1.00 79.50 82 HIS A C 1
ATOM 630 O O . HIS A 1 82 ? 0.154 7.684 5.360 1.00 79.50 82 HIS A O 1
ATOM 636 N N . ILE A 1 83 ? 1.967 6.375 5.178 1.00 82.44 83 ILE A N 1
ATOM 637 C CA . ILE A 1 83 ? 1.353 5.247 5.896 1.00 82.44 83 ILE A CA 1
ATOM 638 C C . ILE A 1 83 ? 1.115 5.558 7.378 1.00 82.44 83 ILE A C 1
ATOM 640 O O . ILE A 1 83 ? 0.059 5.213 7.906 1.00 82.44 83 ILE A O 1
ATOM 644 N N . ALA A 1 84 ? 2.046 6.242 8.048 1.00 77.94 84 ALA A N 1
ATOM 645 C CA . ALA A 1 84 ? 1.894 6.594 9.457 1.00 77.94 84 ALA A CA 1
ATOM 646 C C . ALA A 1 84 ? 0.677 7.503 9.690 1.00 77.94 84 ALA A C 1
ATOM 648 O O . ALA A 1 84 ? -0.105 7.258 10.608 1.00 77.94 84 ALA A O 1
ATOM 649 N N . SER A 1 85 ? 0.467 8.506 8.832 1.00 78.69 85 SER A N 1
ATOM 650 C CA . SER A 1 85 ? -0.717 9.368 8.887 1.00 78.69 85 SER A CA 1
ATOM 651 C C . SER A 1 85 ? -2.009 8.601 8.605 1.00 78.69 85 SER A C 1
ATOM 653 O O . SER A 1 85 ? -3.015 8.858 9.263 1.00 78.69 85 SER A O 1
ATOM 655 N N . ASN A 1 86 ? -1.988 7.638 7.681 1.00 81.31 86 ASN A N 1
ATOM 656 C CA . ASN A 1 86 ? -3.173 6.855 7.338 1.00 81.31 86 ASN A CA 1
ATOM 657 C C . ASN A 1 86 ? -3.575 5.904 8.480 1.00 81.31 86 ASN A C 1
ATOM 659 O O . ASN A 1 86 ? -4.736 5.847 8.874 1.00 81.31 86 ASN A O 1
ATOM 663 N N . ILE A 1 87 ? -2.596 5.236 9.098 1.00 81.44 87 ILE A N 1
ATOM 664 C CA . ILE A 1 87 ? -2.812 4.420 10.302 1.00 81.44 87 ILE A CA 1
ATOM 665 C C . ILE A 1 87 ? -3.311 5.287 11.461 1.00 81.44 87 ILE A C 1
ATOM 667 O O . ILE A 1 87 ? -4.255 4.901 12.144 1.00 81.44 87 ILE A O 1
ATOM 671 N N . LEU A 1 88 ? -2.726 6.470 11.675 1.00 82.00 88 LEU A N 1
ATOM 672 C CA . LEU A 1 88 ? -3.172 7.390 12.722 1.00 82.00 88 LEU A CA 1
ATOM 673 C C . LEU A 1 88 ? -4.633 7.811 12.510 1.00 82.00 88 LEU A C 1
ATOM 675 O O . LEU A 1 88 ? -5.417 7.781 13.452 1.00 82.00 88 LEU A O 1
ATOM 679 N N . PHE A 1 89 ? -5.015 8.157 11.279 1.00 79.19 89 PHE A N 1
ATOM 680 C CA . PHE A 1 89 ? -6.389 8.524 10.939 1.00 79.19 89 PHE A CA 1
ATOM 681 C C . PHE A 1 89 ? -7.361 7.360 11.165 1.00 79.19 89 PHE A C 1
ATOM 683 O O . PHE A 1 89 ? -8.406 7.547 11.785 1.00 79.19 89 PHE A O 1
ATOM 690 N N . LEU A 1 90 ? -6.992 6.148 10.739 1.00 79.62 90 LEU A N 1
ATOM 691 C CA . LEU A 1 90 ? -7.781 4.941 10.985 1.00 79.62 90 LEU A CA 1
ATOM 692 C C . LEU A 1 90 ? -7.962 4.687 12.485 1.00 79.62 90 LEU A C 1
ATOM 694 O O . LEU A 1 90 ? -9.076 4.435 12.929 1.00 79.62 90 LEU A O 1
ATOM 698 N N . LEU A 1 91 ? -6.899 4.792 13.281 1.00 77.12 91 LEU A N 1
ATOM 699 C CA . LEU A 1 91 ? -6.967 4.558 14.724 1.00 77.12 91 LEU A CA 1
ATOM 700 C C . LEU A 1 91 ? -7.742 5.646 15.481 1.00 77.12 91 LEU A C 1
ATOM 702 O O . LEU A 1 91 ? -8.345 5.333 16.502 1.00 77.12 91 LEU A O 1
ATOM 706 N N . LEU A 1 92 ? -7.732 6.896 15.006 1.00 77.31 92 LEU A N 1
ATOM 707 C CA . LEU A 1 92 ? -8.441 8.011 15.645 1.00 77.31 92 LEU A CA 1
ATOM 708 C C . LEU A 1 92 ? -9.921 8.116 15.249 1.00 77.31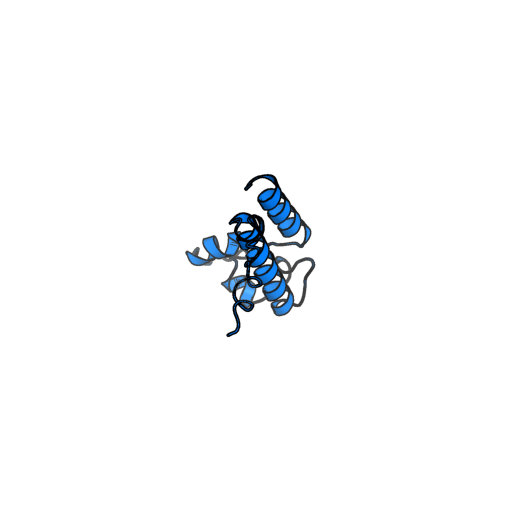 92 LEU A C 1
ATOM 710 O O . LEU A 1 92 ? -10.707 8.621 16.044 1.00 77.31 92 LEU A O 1
ATOM 714 N N . LEU A 1 93 ? -10.299 7.703 14.034 1.00 73.69 93 LEU A N 1
ATOM 715 C CA . LEU A 1 93 ? -11.650 7.926 13.491 1.00 73.69 93 LEU A CA 1
ATOM 716 C C . LEU A 1 93 ? -12.452 6.658 13.207 1.00 73.69 93 LEU A C 1
ATOM 718 O O . LEU A 1 93 ? -13.639 6.761 12.918 1.00 73.69 93 LEU A O 1
ATOM 722 N N . GLY A 1 94 ? -11.837 5.477 13.253 1.00 62.25 94 GLY A N 1
ATOM 723 C CA . GLY A 1 94 ? -12.559 4.211 13.108 1.00 62.25 94 GLY A CA 1
ATOM 724 C C . GLY A 1 94 ? -12.676 3.423 14.413 1.00 62.25 94 GLY A C 1
ATOM 725 O O . GLY A 1 94 ? -12.643 2.190 14.379 1.00 62.25 94 GLY A O 1
ATOM 726 N N . THR A 1 95 ? -12.769 4.137 15.539 1.00 53.88 95 THR A N 1
ATOM 727 C CA . THR A 1 95 ? -13.416 3.700 16.793 1.00 53.88 95 THR A CA 1
ATOM 728 C C . THR A 1 95 ? -14.875 4.124 16.785 1.00 53.88 95 THR A C 1
ATOM 730 O O . THR A 1 95 ? -15.729 3.286 17.137 1.00 53.88 95 THR A O 1
#